Protein AF-A0AA41K769-F1 (afdb_monomer)

Radius of gyration: 15.39 Å; Cα contacts (8 Å, |Δi|>4): 143; chains: 1; bounding box: 33×40×39 Å

Structure (mmCIF, N/CA/C/O backbone):
data_AF-A0AA41K769-F1
#
_entry.id   AF-A0AA41K769-F1
#
loop_
_atom_site.group_PDB
_atom_site.id
_atom_site.type_symbol
_atom_site.label_atom_id
_atom_site.label_alt_id
_atom_site.label_comp_id
_atom_site.label_asym_id
_atom_site.label_entity_id
_atom_site.label_seq_id
_atom_site.pdbx_PDB_ins_code
_atom_site.Cartn_x
_atom_site.Cartn_y
_atom_site.Cartn_z
_atom_site.occupancy
_atom_site.B_iso_or_equiv
_atom_site.auth_seq_id
_atom_site.auth_comp_id
_atom_site.auth_asym_id
_atom_site.auth_atom_id
_atom_site.pdbx_PDB_model_num
ATOM 1 N N . MET A 1 1 ? 1.991 -9.700 -10.687 1.00 86.44 1 MET A N 1
ATOM 2 C CA . MET A 1 1 ? 1.272 -10.516 -9.679 1.00 86.44 1 MET A CA 1
ATOM 3 C C . MET A 1 1 ? 1.079 -9.692 -8.416 1.00 86.44 1 MET A C 1
ATOM 5 O O . MET A 1 1 ? 2.025 -9.025 -8.031 1.00 86.44 1 MET A O 1
ATOM 9 N N . ARG A 1 2 ? -0.090 -9.763 -7.768 1.00 91.88 2 ARG A N 1
ATOM 10 C CA . ARG A 1 2 ? -0.377 -9.068 -6.502 1.00 91.88 2 ARG A CA 1
ATOM 11 C C . ARG A 1 2 ? -0.388 -10.033 -5.320 1.00 91.88 2 ARG A C 1
ATOM 13 O O . ARG A 1 2 ? -0.937 -11.124 -5.452 1.00 91.88 2 ARG A O 1
ATOM 20 N N . VAL A 1 3 ? 0.149 -9.616 -4.175 1.00 93.12 3 VAL A N 1
ATOM 21 C CA . VAL A 1 3 ? 0.100 -10.377 -2.914 1.00 93.12 3 VAL A CA 1
ATOM 22 C C . VAL A 1 3 ? -0.373 -9.522 -1.741 1.00 93.12 3 VAL A C 1
ATOM 24 O O . VAL A 1 3 ? -0.089 -8.326 -1.680 1.00 93.12 3 VAL A O 1
ATOM 27 N N . GLU A 1 4 ? -1.071 -10.153 -0.795 1.00 96.06 4 GLU A N 1
ATOM 28 C CA . GLU A 1 4 ? -1.330 -9.607 0.543 1.00 96.06 4 GLU A CA 1
ATOM 29 C C . GLU A 1 4 ? -0.051 -9.720 1.377 1.00 96.06 4 GLU A C 1
ATOM 31 O O . GLU A 1 4 ? 0.255 -10.775 1.928 1.00 96.06 4 GLU A O 1
ATOM 36 N N . ALA A 1 5 ? 0.736 -8.648 1.424 1.00 96.50 5 ALA A N 1
ATOM 37 C CA . ALA A 1 5 ? 2.092 -8.704 1.954 1.00 96.50 5 ALA A CA 1
ATOM 38 C C . ALA A 1 5 ? 2.159 -8.526 3.473 1.00 96.50 5 ALA A C 1
ATOM 40 O O . ALA A 1 5 ? 2.969 -9.168 4.139 1.00 96.50 5 ALA A O 1
ATOM 41 N N . LEU A 1 6 ? 1.319 -7.648 4.023 1.00 97.81 6 LEU A N 1
ATOM 42 C CA . LEU A 1 6 ? 1.300 -7.346 5.451 1.00 97.81 6 LEU A CA 1
ATOM 43 C C . LEU A 1 6 ? -0.129 -7.114 5.930 1.00 97.81 6 LEU A C 1
ATOM 45 O O . LEU A 1 6 ? -0.884 -6.371 5.303 1.00 97.81 6 LEU A O 1
ATOM 49 N N . LYS A 1 7 ? -0.478 -7.713 7.072 1.00 97.50 7 LYS A N 1
ATOM 50 C CA . LYS A 1 7 ? -1.759 -7.515 7.753 1.00 97.50 7 LYS A CA 1
ATOM 51 C C . LYS A 1 7 ? -1.531 -7.256 9.233 1.00 97.50 7 LYS A C 1
ATOM 53 O O . LYS A 1 7 ? -0.897 -8.064 9.907 1.00 97.50 7 LYS A O 1
ATOM 58 N N . TYR A 1 8 ? -2.056 -6.147 9.743 1.00 97.12 8 TYR A N 1
ATOM 59 C CA . TYR A 1 8 ? -1.872 -5.760 11.140 1.00 97.12 8 TYR A CA 1
ATOM 60 C C . TYR A 1 8 ? -3.009 -4.870 11.650 1.00 97.12 8 TYR A C 1
ATOM 62 O O . TYR A 1 8 ? -3.830 -4.365 10.882 1.00 97.12 8 TYR A O 1
ATOM 70 N N . ARG A 1 9 ? -3.052 -4.692 12.973 1.00 95.62 9 ARG A N 1
ATOM 71 C CA . ARG A 1 9 ? -3.910 -3.717 13.648 1.00 95.62 9 ARG A CA 1
ATOM 72 C C . ARG A 1 9 ? -3.111 -2.443 13.891 1.00 95.62 9 ARG A C 1
ATOM 74 O O . ARG A 1 9 ? -2.069 -2.518 14.536 1.00 95.62 9 ARG A O 1
ATOM 81 N N . SER A 1 10 ? -3.579 -1.299 13.400 1.00 94.50 10 SER A N 1
ATOM 82 C CA . SER A 1 10 ? -2.962 -0.010 13.723 1.00 94.50 10 SER A CA 1
ATOM 83 C C . SER A 1 10 ? -3.304 0.443 15.142 1.00 94.50 10 SER A C 1
ATOM 85 O O . SER A 1 10 ? -4.289 -0.004 15.733 1.00 94.50 10 SER A O 1
ATOM 87 N N . GLU A 1 11 ? -2.535 1.399 15.658 1.00 91.75 11 GLU A N 1
ATOM 88 C CA . GLU A 1 11 ? -2.792 2.058 16.949 1.00 91.75 11 GLU A CA 1
ATOM 89 C C . GLU A 1 11 ? -4.169 2.744 16.999 1.00 91.75 11 GLU A C 1
ATOM 91 O O . GLU A 1 11 ? -4.786 2.863 18.053 1.00 91.75 11 GLU A O 1
ATOM 96 N N . GLN A 1 12 ? -4.704 3.121 15.837 1.00 90.69 12 GLN A N 1
ATOM 97 C CA . GLN A 1 12 ? -6.032 3.722 15.673 1.00 90.69 12 GLN A CA 1
ATOM 98 C C . GLN A 1 12 ? -7.151 2.668 15.554 1.00 90.69 12 GLN A C 1
ATOM 100 O O . GLN A 1 12 ? -8.270 2.980 15.146 1.00 90.69 12 GLN A O 1
ATOM 105 N N . ASN A 1 13 ? -6.867 1.405 15.891 1.00 92.88 13 ASN A N 1
ATOM 106 C CA . ASN A 1 13 ? -7.782 0.264 15.807 1.00 92.88 13 ASN A CA 1
ATOM 107 C C . ASN A 1 13 ? -8.294 -0.060 14.391 1.00 92.88 13 ASN A C 1
ATOM 109 O O . ASN A 1 13 ? -9.336 -0.710 14.228 1.00 92.88 13 ASN A O 1
ATOM 113 N N . LEU A 1 14 ? -7.542 0.322 13.355 1.00 95.62 14 LEU A N 1
ATOM 114 C CA . LEU A 1 14 ? -7.833 -0.074 11.980 1.00 95.62 14 LEU A CA 1
ATOM 115 C C . LEU A 1 14 ? -7.181 -1.420 11.672 1.00 95.62 14 LEU A C 1
ATOM 117 O O . LEU A 1 14 ? -5.994 -1.623 11.912 1.00 95.62 14 LEU A O 1
ATOM 121 N N . ASP A 1 15 ? -7.962 -2.345 11.132 1.00 96.62 15 ASP A N 1
ATOM 122 C CA . ASP A 1 15 ? -7.420 -3.485 10.396 1.00 96.62 15 ASP A CA 1
ATOM 123 C C . ASP A 1 15 ? -6.821 -2.966 9.100 1.00 96.62 15 ASP A C 1
ATOM 125 O O . ASP A 1 15 ? -7.566 -2.399 8.304 1.00 96.62 15 ASP A O 1
ATOM 129 N N . ILE A 1 16 ? -5.533 -3.194 8.868 1.00 97.94 16 ILE A N 1
ATOM 130 C CA . ILE A 1 16 ? -4.825 -2.762 7.661 1.00 97.94 16 ILE A CA 1
ATOM 131 C C . ILE A 1 16 ? -4.315 -3.988 6.910 1.00 97.94 16 ILE A C 1
ATOM 133 O O . ILE A 1 16 ? -3.794 -4.925 7.520 1.00 97.94 16 ILE A O 1
ATOM 137 N N . ILE A 1 17 ? -4.465 -3.969 5.586 1.00 98.12 17 ILE A N 1
ATOM 138 C CA . ILE A 1 17 ? -3.843 -4.906 4.649 1.00 98.12 17 ILE A CA 1
ATOM 139 C C . ILE A 1 17 ? -3.079 -4.082 3.614 1.00 98.12 17 ILE A C 1
ATOM 141 O O . ILE A 1 17 ? -3.662 -3.219 2.959 1.00 98.12 17 ILE A O 1
ATOM 145 N N . ILE A 1 18 ? -1.786 -4.355 3.456 1.00 98.44 18 ILE A N 1
ATOM 146 C CA . ILE A 1 18 ? -0.949 -3.742 2.423 1.00 98.44 18 ILE A CA 1
ATOM 147 C C . ILE A 1 18 ? -0.738 -4.762 1.308 1.00 98.44 18 ILE A C 1
ATOM 149 O O . ILE A 1 18 ? -0.217 -5.857 1.541 1.00 98.44 18 ILE A O 1
ATOM 153 N N . PHE A 1 19 ? -1.132 -4.386 0.095 1.00 97.81 19 PHE A N 1
ATOM 154 C CA . PHE A 1 19 ? -0.935 -5.182 -1.106 1.00 97.81 19 PHE A CA 1
ATOM 155 C C . PHE A 1 19 ? 0.321 -4.728 -1.838 1.00 97.81 19 PHE A C 1
ATOM 157 O O . PHE A 1 19 ? 0.572 -3.531 -1.981 1.00 97.81 19 PHE A O 1
ATOM 164 N N . VAL A 1 20 ? 1.085 -5.687 -2.349 1.00 96.19 20 VAL A N 1
ATOM 165 C CA . VAL A 1 20 ? 2.307 -5.427 -3.114 1.00 96.19 20 VAL A CA 1
ATOM 166 C C . VAL A 1 20 ? 2.208 -6.111 -4.469 1.00 96.19 20 VAL A C 1
ATOM 168 O O . VAL A 1 20 ? 1.824 -7.279 -4.558 1.00 96.19 20 VAL A O 1
ATOM 171 N N . ASP A 1 21 ? 2.572 -5.380 -5.517 1.00 92.69 21 ASP A N 1
ATOM 172 C CA . ASP A 1 21 ? 2.683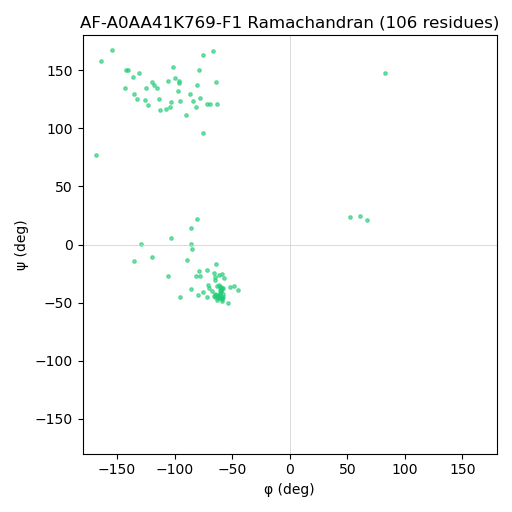 -5.896 -6.873 1.00 92.69 21 ASP A CA 1
ATOM 173 C C . ASP A 1 21 ? 4.135 -6.266 -7.176 1.00 92.69 21 ASP A C 1
ATOM 175 O O . ASP A 1 21 ? 5.061 -5.485 -6.952 1.00 92.69 21 ASP A O 1
ATOM 179 N N . PHE A 1 22 ? 4.306 -7.460 -7.731 1.00 88.00 22 PHE A N 1
ATOM 180 C CA . PHE A 1 22 ? 5.530 -7.966 -8.327 1.00 88.00 22 PHE A CA 1
ATOM 181 C C . PHE A 1 22 ? 5.379 -7.999 -9.850 1.00 88.00 22 PHE A C 1
ATOM 183 O O . PHE A 1 22 ? 4.535 -8.735 -10.375 1.00 88.00 22 PHE A O 1
ATOM 190 N N . ASN A 1 23 ? 6.193 -7.217 -10.557 1.00 82.50 23 ASN A N 1
ATOM 191 C CA . ASN A 1 23 ? 6.190 -7.124 -12.016 1.00 82.50 23 ASN A CA 1
ATOM 192 C C . ASN A 1 23 ? 7.555 -7.531 -12.585 1.00 82.50 23 ASN A C 1
ATOM 194 O O . ASN A 1 23 ? 8.593 -7.163 -12.033 1.00 82.50 23 ASN A O 1
ATOM 198 N N . VAL A 1 24 ? 7.540 -8.262 -13.702 1.00 73.50 24 VAL A N 1
ATOM 199 C CA . VAL A 1 24 ? 8.731 -8.591 -14.498 1.00 73.50 24 VAL A CA 1
ATOM 200 C C . VAL A 1 24 ? 8.609 -7.866 -15.826 1.00 73.50 24 VAL A C 1
ATOM 202 O O . VAL A 1 24 ? 7.676 -8.122 -16.584 1.00 73.50 24 VAL A O 1
ATOM 205 N N . MET A 1 25 ? 9.527 -6.940 -16.085 1.00 67.88 25 MET A N 1
ATOM 206 C CA . MET A 1 25 ? 9.567 -6.204 -17.346 1.00 67.88 25 MET A CA 1
ATOM 207 C C . MET A 1 25 ? 10.311 -7.042 -18.391 1.00 67.88 25 MET A C 1
ATOM 209 O O . MET A 1 25 ? 11.447 -7.459 -18.165 1.00 67.88 25 MET A O 1
ATOM 213 N N . SER A 1 26 ? 9.655 -7.313 -19.522 1.00 60.44 26 SER A N 1
ATOM 214 C CA . SER A 1 26 ? 10.105 -8.268 -20.547 1.00 60.44 26 SER A CA 1
ATOM 215 C C . SER A 1 26 ? 11.388 -7.870 -21.275 1.00 60.44 26 SER A C 1
ATOM 217 O O . SER A 1 26 ? 12.081 -8.739 -21.790 1.00 60.44 26 SER A O 1
ATOM 219 N N . GLU A 1 27 ? 11.712 -6.579 -21.326 1.00 60.88 27 GLU A N 1
ATOM 220 C CA . GLU A 1 27 ? 12.864 -6.084 -22.091 1.00 60.88 27 GLU A CA 1
ATOM 221 C C . GLU A 1 27 ? 14.193 -6.251 -21.338 1.00 60.88 27 GLU A C 1
ATOM 223 O O . GLU A 1 27 ? 15.232 -6.456 -21.958 1.00 60.88 27 GLU A O 1
ATOM 228 N N . GLU A 1 28 ? 14.164 -6.257 -20.003 1.00 57.94 28 GLU A N 1
ATOM 229 C CA . GLU A 1 28 ? 15.375 -6.253 -19.166 1.00 57.94 28 GLU A CA 1
ATOM 230 C C . GLU A 1 28 ? 15.384 -7.341 -18.079 1.00 57.94 28 GLU A C 1
ATOM 232 O O . GLU A 1 28 ? 16.325 -7.423 -17.292 1.00 57.94 28 GLU A O 1
ATOM 237 N N . HIS A 1 29 ? 14.335 -8.169 -17.987 1.00 61.88 29 HIS A N 1
ATOM 238 C CA . HIS A 1 29 ? 14.114 -9.085 -16.856 1.00 61.88 29 HIS A CA 1
ATOM 239 C C . HIS A 1 29 ? 14.178 -8.376 -15.486 1.00 61.88 29 HIS A C 1
ATOM 241 O O . HIS A 1 29 ? 14.438 -9.000 -14.451 1.00 61.88 29 HIS A O 1
ATOM 247 N N . THR A 1 30 ? 13.925 -7.064 -15.448 1.00 66.81 30 THR A N 1
ATOM 248 C CA . THR A 1 30 ? 13.922 -6.285 -14.213 1.00 66.81 30 THR A CA 1
ATOM 249 C C . THR A 1 30 ? 12.694 -6.649 -13.385 1.00 66.81 30 THR A C 1
ATOM 251 O O . THR A 1 30 ? 11.543 -6.538 -13.816 1.00 66.81 30 THR A O 1
ATOM 254 N N . LYS A 1 31 ? 12.969 -7.120 -12.168 1.00 73.12 31 LYS A N 1
ATOM 255 C CA . LYS A 1 31 ? 11.997 -7.516 -11.147 1.00 73.12 31 LYS A CA 1
ATOM 256 C C . LYS A 1 31 ? 11.679 -6.303 -10.278 1.00 73.12 31 LYS A C 1
ATOM 258 O O . LYS A 1 31 ? 12.542 -5.855 -9.526 1.00 73.12 31 LYS A O 1
ATOM 263 N N . ARG A 1 32 ? 10.458 -5.772 -10.366 1.00 81.75 32 ARG A N 1
ATOM 264 C CA . ARG A 1 32 ? 10.036 -4.586 -9.608 1.00 81.75 32 ARG A CA 1
ATOM 265 C C . ARG A 1 32 ? 8.938 -4.920 -8.609 1.00 81.75 32 ARG A C 1
ATOM 267 O O . ARG A 1 32 ? 7.959 -5.583 -8.944 1.00 81.75 32 ARG A O 1
ATOM 274 N N . TRP A 1 33 ? 9.116 -4.401 -7.401 1.00 88.50 33 TRP A N 1
ATOM 275 C CA . TRP A 1 33 ? 8.191 -4.511 -6.283 1.00 88.50 33 TRP A CA 1
ATOM 276 C C . TRP A 1 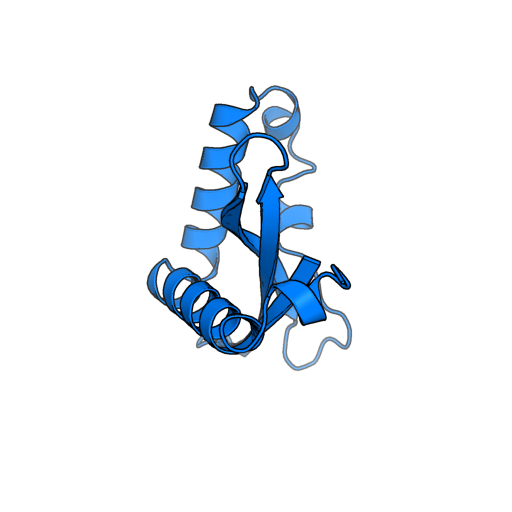33 ? 7.641 -3.135 -5.963 1.00 88.50 33 TRP A C 1
ATOM 278 O O . TRP A 1 33 ? 8.422 -2.213 -5.744 1.00 88.50 33 TRP A O 1
ATOM 288 N N . ASN A 1 34 ? 6.321 -2.983 -5.947 1.00 91.50 34 ASN A N 1
ATOM 289 C CA . ASN A 1 34 ? 5.687 -1.703 -5.647 1.00 91.50 34 ASN A CA 1
ATOM 290 C C . ASN A 1 34 ? 4.504 -1.904 -4.701 1.00 91.50 34 ASN A C 1
ATOM 292 O O . ASN A 1 34 ? 3.767 -2.882 -4.832 1.00 91.50 34 ASN A O 1
ATOM 296 N N . ILE A 1 35 ? 4.294 -0.957 -3.785 1.00 95.69 35 ILE A N 1
ATOM 297 C CA . ILE A 1 35 ? 3.055 -0.898 -3.006 1.00 95.69 35 ILE A CA 1
ATOM 298 C C . ILE A 1 35 ? 1.905 -0.651 -3.977 1.00 95.69 35 ILE A C 1
ATOM 300 O O . ILE A 1 35 ? 1.892 0.329 -4.719 1.00 95.69 35 ILE A O 1
ATOM 304 N N . ALA A 1 36 ? 0.960 -1.576 -3.986 1.00 95.25 36 ALA A N 1
ATOM 305 C CA . ALA A 1 36 ? -0.092 -1.627 -4.979 1.00 95.25 36 ALA A CA 1
ATOM 306 C C . ALA A 1 36 ? -1.367 -0.942 -4.490 1.00 95.25 36 ALA A C 1
ATOM 308 O O . ALA A 1 36 ? -2.004 -0.195 -5.227 1.00 95.25 36 ALA A O 1
ATOM 309 N N . GLU A 1 37 ? -1.746 -1.227 -3.246 1.00 96.50 37 GLU A N 1
ATOM 310 C CA . GLU A 1 37 ? -2.939 -0.691 -2.602 1.00 96.50 37 GLU A CA 1
ATOM 311 C C . GLU A 1 37 ? -2.848 -0.894 -1.086 1.00 96.50 37 GLU A C 1
ATOM 313 O O . GLU A 1 37 ? -2.146 -1.792 -0.611 1.00 96.50 37 GLU A O 1
ATOM 318 N N . ILE A 1 38 ? -3.594 -0.097 -0.324 1.00 98.19 38 ILE A N 1
ATOM 319 C CA . ILE A 1 38 ? -3.788 -0.303 1.111 1.00 98.19 38 ILE A CA 1
ATOM 320 C C . ILE A 1 38 ? -5.285 -0.412 1.374 1.00 98.19 38 ILE A C 1
ATOM 322 O O . ILE A 1 38 ? -6.037 0.522 1.106 1.00 98.19 38 ILE A O 1
ATOM 326 N N . ALA A 1 39 ? -5.726 -1.545 1.914 1.00 98.00 39 ALA A N 1
ATOM 327 C CA . AL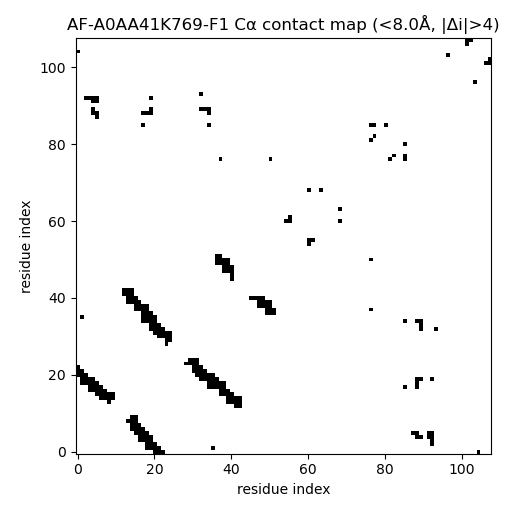A A 1 39 ? -7.093 -1.698 2.390 1.00 98.00 39 ALA A CA 1
ATOM 328 C C . ALA A 1 39 ? -7.154 -1.519 3.902 1.00 98.00 39 ALA A C 1
ATOM 330 O O . ALA A 1 39 ? -6.280 -1.988 4.634 1.00 98.00 39 ALA A O 1
ATOM 331 N N . TYR A 1 40 ? -8.225 -0.895 4.381 1.00 97.06 40 TYR A N 1
ATOM 332 C CA . TYR A 1 40 ? -8.448 -0.705 5.806 1.00 97.06 40 TYR A CA 1
ATOM 333 C C . TYR A 1 40 ? -9.913 -0.895 6.205 1.00 97.06 40 TYR A C 1
ATOM 335 O O . TYR A 1 40 ? -10.833 -0.625 5.432 1.00 97.06 40 TYR A O 1
ATOM 343 N N . LYS A 1 41 ? -10.148 -1.352 7.438 1.00 95.88 41 LYS A N 1
ATOM 344 C CA . LYS A 1 41 ? -11.486 -1.375 8.048 1.00 95.88 41 LYS A CA 1
ATOM 345 C C . LYS A 1 41 ? -11.438 -1.041 9.533 1.00 95.88 41 LYS A C 1
ATOM 347 O O . LYS A 1 41 ? -10.475 -1.348 10.233 1.00 95.88 41 LYS A O 1
ATOM 352 N N . LYS A 1 42 ? -12.519 -0.447 10.036 1.00 92.50 42 LYS A N 1
ATOM 353 C CA . LYS A 1 42 ? -12.744 -0.287 11.480 1.00 92.50 42 LYS A CA 1
ATOM 354 C C . LYS A 1 42 ? -13.241 -1.611 12.067 1.00 92.50 42 LYS A C 1
ATOM 356 O O . LYS A 1 42 ? -13.935 -2.356 11.383 1.00 92.50 42 LYS A O 1
ATOM 361 N N . LEU A 1 43 ? -12.930 -1.876 13.338 1.00 81.06 43 LEU A N 1
ATOM 362 C CA . LEU A 1 43 ? -13.200 -3.150 14.032 1.00 81.06 43 LEU A CA 1
ATOM 363 C C . LEU A 1 43 ? -14.640 -3.682 13.872 1.00 81.06 43 LEU A C 1
ATOM 365 O O . LEU A 1 43 ? -14.838 -4.887 13.768 1.00 81.06 43 LEU A O 1
ATOM 369 N N . LEU A 1 44 ? -15.631 -2.789 13.824 1.00 82.38 44 LEU A N 1
ATOM 370 C CA . LEU A 1 44 ? -17.058 -3.134 13.756 1.00 82.38 44 LEU A CA 1
ATOM 371 C C . LEU A 1 44 ? -17.669 -2.979 12.355 1.00 82.38 44 LEU A C 1
ATOM 373 O O . LEU A 1 44 ? -18.876 -3.122 12.182 1.00 82.38 44 LEU A O 1
ATOM 377 N N . VAL A 1 45 ? -16.852 -2.668 11.349 1.00 87.62 45 VAL A N 1
ATOM 378 C CA . VAL A 1 45 ? -17.302 -2.499 9.967 1.00 87.62 45 VAL A CA 1
ATOM 379 C C . VAL A 1 45 ? -16.901 -3.739 9.183 1.00 87.62 45 VAL A C 1
ATOM 381 O O . VAL A 1 45 ? -15.718 -4.033 9.026 1.00 87.62 45 VAL A O 1
ATOM 384 N N . ASN A 1 46 ? -17.882 -4.466 8.647 1.00 85.75 46 ASN A N 1
ATOM 385 C CA . ASN A 1 46 ? -17.632 -5.705 7.901 1.00 85.75 46 ASN A CA 1
ATOM 386 C C . ASN A 1 46 ? -17.204 -5.471 6.437 1.00 85.75 46 ASN A C 1
ATOM 388 O O . ASN A 1 46 ? -17.384 -6.329 5.578 1.00 85.75 46 ASN A O 1
ATOM 392 N N . LYS A 1 47 ? -16.672 -4.286 6.134 1.00 93.12 47 LYS A N 1
ATOM 393 C CA . LYS A 1 47 ? -16.275 -3.868 4.791 1.00 93.12 47 LYS A CA 1
ATOM 394 C C . LYS A 1 47 ? -14.905 -3.200 4.854 1.00 93.12 47 LYS A C 1
ATOM 396 O O . LYS A 1 47 ? -14.698 -2.300 5.665 1.00 93.12 47 LYS A O 1
ATOM 401 N N . TYR A 1 48 ? -13.998 -3.651 3.993 1.00 93.81 48 TYR A N 1
ATOM 402 C CA . TYR A 1 48 ? -12.744 -2.956 3.721 1.00 93.81 48 TYR A CA 1
ATOM 403 C C . TYR A 1 48 ? -12.983 -1.819 2.728 1.00 93.81 48 TYR A C 1
ATOM 405 O O . TYR A 1 48 ? -13.706 -1.995 1.747 1.00 93.81 48 TYR A O 1
ATOM 413 N N . ASN A 1 49 ? -12.371 -0.672 3.000 1.00 95.38 49 ASN A N 1
ATOM 414 C CA . ASN A 1 49 ? -12.228 0.428 2.051 1.00 95.38 49 ASN A CA 1
ATOM 415 C C . ASN A 1 49 ? -10.814 0.394 1.476 1.00 95.38 49 ASN A C 1
ATOM 417 O O . ASN A 1 49 ? -9.892 -0.062 2.162 1.00 95.38 49 ASN A O 1
ATOM 421 N N . PHE A 1 50 ? -10.637 0.896 0.259 1.00 96.44 50 PHE A N 1
ATOM 422 C CA . PHE A 1 50 ? -9.315 1.089 -0.322 1.00 96.44 50 PHE A CA 1
ATOM 423 C C . PHE A 1 50 ? -8.865 2.528 -0.098 1.00 96.44 50 PHE A C 1
ATOM 425 O O . PHE A 1 50 ? -9.665 3.458 -0.166 1.00 96.44 50 PHE A O 1
ATOM 432 N N . LEU A 1 51 ? -7.583 2.720 0.208 1.00 95.88 51 LEU A N 1
ATOM 433 C CA . LEU A 1 51 ? -7.025 4.054 0.402 1.00 95.88 51 LEU A CA 1
ATOM 434 C C . LEU A 1 51 ? -7.145 4.878 -0.880 1.00 95.88 51 LEU A C 1
ATOM 436 O O . LEU A 1 51 ? -7.404 6.071 -0.811 1.00 95.88 51 LEU A O 1
ATOM 440 N N . SER A 1 52 ? -7.010 4.253 -2.048 1.00 94.44 52 SER A N 1
ATOM 441 C CA . SER A 1 52 ? -7.161 4.972 -3.310 1.00 94.44 52 SER A CA 1
ATOM 442 C C . SER A 1 52 ? -8.535 5.595 -3.542 1.00 94.44 52 SER A C 1
ATOM 444 O O . SER A 1 52 ? -8.604 6.641 -4.186 1.00 94.44 52 SER A O 1
ATOM 446 N N . ASP A 1 53 ? -9.596 5.053 -2.941 1.00 93.12 53 ASP A N 1
ATOM 447 C CA . ASP A 1 53 ? -10.939 5.642 -3.005 1.00 93.12 53 ASP A CA 1
ATOM 448 C C . ASP A 1 53 ? -11.001 7.026 -2.326 1.00 93.12 53 ASP A C 1
ATOM 450 O O . ASP A 1 53 ? -11.948 7.773 -2.540 1.00 93.12 53 ASP A O 1
ATOM 454 N N . THR A 1 54 ? -10.015 7.397 -1.497 1.00 90.44 54 THR A N 1
ATOM 455 C CA . THR A 1 54 ? -10.036 8.675 -0.766 1.00 90.44 54 THR A CA 1
ATOM 456 C C . THR A 1 54 ? -9.406 9.836 -1.522 1.00 90.44 54 THR A C 1
ATOM 458 O O . THR A 1 54 ? -9.532 10.963 -1.064 1.00 90.44 54 THR A O 1
ATOM 461 N N . TYR A 1 55 ? -8.666 9.573 -2.601 1.00 85.81 55 TYR A N 1
ATOM 462 C CA . TYR A 1 55 ? -7.935 10.611 -3.337 1.00 85.81 55 TYR A CA 1
ATOM 463 C C . TYR A 1 55 ? -8.083 10.510 -4.856 1.00 85.81 55 TYR A C 1
ATOM 465 O O . TYR A 1 55 ? -7.724 11.441 -5.567 1.00 85.81 55 TYR A O 1
ATOM 473 N N . ARG A 1 56 ? -8.583 9.387 -5.390 1.00 82.19 56 ARG A N 1
ATOM 474 C CA . ARG A 1 56 ? -8.789 9.239 -6.839 1.00 82.19 56 ARG A CA 1
ATOM 475 C C . ARG A 1 56 ? -9.951 10.061 -7.375 1.00 82.19 56 ARG A C 1
ATOM 477 O O . ARG A 1 56 ? -9.947 10.342 -8.563 1.00 82.19 56 ARG A O 1
ATOM 484 N N . ASP A 1 57 ? -10.897 10.436 -6.522 1.00 74.56 57 ASP A N 1
ATOM 485 C CA . ASP A 1 57 ? -12.043 11.267 -6.902 1.00 74.56 57 ASP A CA 1
ATOM 486 C C . ASP A 1 57 ? -11.724 12.775 -6.847 1.00 74.56 57 ASP A C 1
ATOM 488 O O . ASP A 1 57 ? -12.592 13.600 -7.120 1.00 74.56 57 ASP A O 1
ATOM 492 N N . GLU A 1 58 ? -10.492 13.157 -6.493 1.00 77.75 58 GLU A N 1
ATOM 493 C CA . GLU A 1 58 ? -10.051 14.552 -6.520 1.00 77.75 58 GLU A CA 1
ATOM 494 C C . GLU A 1 58 ? -9.742 14.968 -7.968 1.00 77.75 58 GLU A C 1
ATOM 496 O O . GLU A 1 58 ? -8.939 14.322 -8.642 1.00 77.75 58 GLU A O 1
ATOM 501 N N . ASP A 1 59 ? -10.344 16.063 -8.450 1.00 72.12 59 ASP A N 1
ATOM 502 C CA . ASP A 1 59 ? -10.121 16.582 -9.813 1.00 72.12 59 ASP A CA 1
ATOM 503 C C . ASP A 1 59 ? -8.623 16.761 -10.123 1.00 72.12 59 ASP A C 1
ATOM 505 O O . ASP A 1 59 ? -8.159 16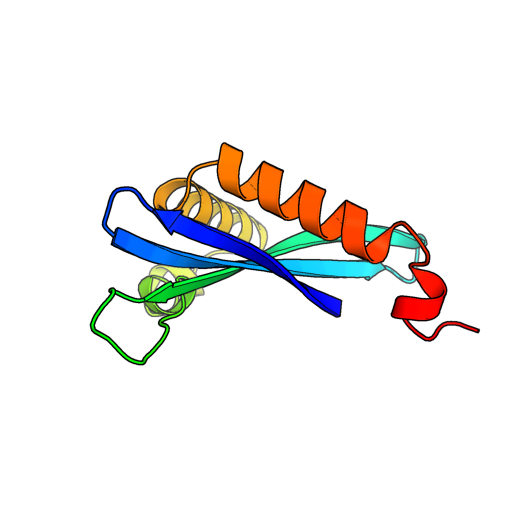.442 -11.223 1.00 72.12 59 ASP A O 1
ATOM 509 N N . ASP A 1 60 ? -7.853 17.182 -9.120 1.00 77.56 60 ASP A N 1
ATOM 510 C CA . ASP A 1 60 ? -6.407 17.376 -9.200 1.00 77.56 60 ASP A CA 1
ATOM 511 C C . ASP A 1 60 ? -5.666 16.079 -9.563 1.00 77.56 60 ASP A C 1
ATOM 513 O O . ASP A 1 60 ? -4.731 16.103 -10.365 1.00 77.56 60 ASP A O 1
ATOM 517 N N . TYR A 1 61 ? -6.116 14.920 -9.068 1.00 82.25 61 TYR A N 1
ATOM 518 C CA . TYR A 1 61 ? 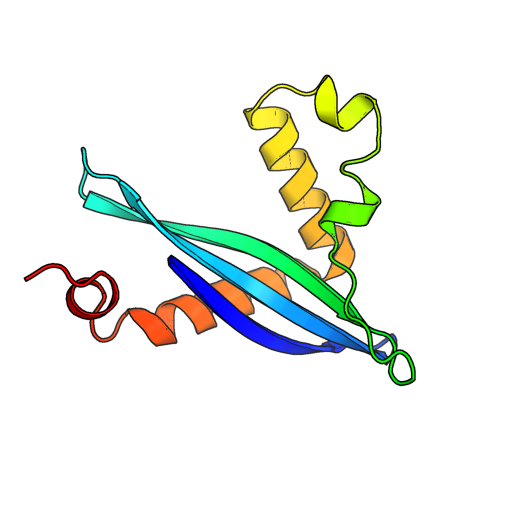-5.490 13.622 -9.343 1.00 82.25 61 TY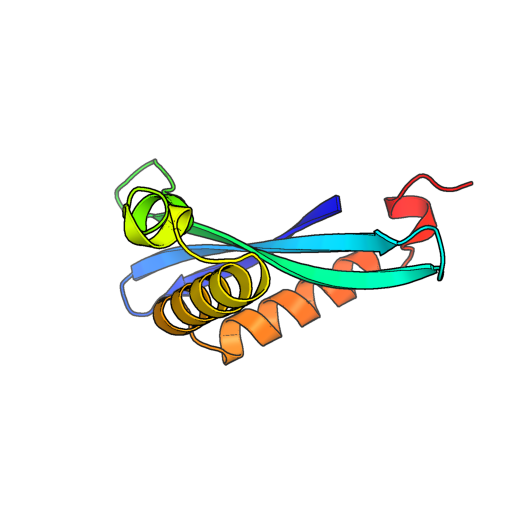R A CA 1
ATOM 519 C C . TYR A 1 61 ? -5.480 13.281 -10.841 1.00 82.25 61 TYR A C 1
ATOM 521 O O . TYR A 1 61 ? -4.519 12.693 -11.361 1.00 82.25 61 TYR A O 1
ATOM 529 N N . PHE A 1 62 ? -6.543 13.660 -11.556 1.00 80.62 62 PHE A N 1
ATOM 530 C CA . PHE A 1 62 ? -6.674 13.409 -12.989 1.00 80.62 62 PHE A CA 1
ATOM 531 C C . PHE A 1 62 ? -5.865 14.385 -13.843 1.00 80.62 62 PHE A C 1
ATOM 533 O O . PHE A 1 62 ? -5.443 14.001 -14.936 1.00 80.62 62 PHE A O 1
ATOM 540 N N . GLN A 1 63 ? -5.611 15.598 -13.346 1.00 86.25 63 GLN A N 1
ATOM 541 C CA . GLN A 1 63 ? -4.791 16.602 -14.031 1.00 86.25 63 GLN A CA 1
ATOM 542 C C . GLN A 1 63 ? -3.284 16.336 -13.890 1.00 86.25 63 GLN A C 1
ATOM 544 O O . GLN A 1 63 ? -2.508 16.768 -14.742 1.00 86.25 63 GLN A O 1
ATOM 549 N N . MET A 1 64 ? -2.863 15.595 -12.858 1.00 89.56 64 MET A N 1
ATOM 550 C CA . MET A 1 64 ? -1.454 15.251 -12.636 1.00 89.56 64 MET A CA 1
ATOM 551 C C . MET A 1 64 ? -0.879 14.375 -13.752 1.00 89.56 64 MET A C 1
ATOM 553 O O . MET A 1 64 ? -1.499 13.398 -14.199 1.00 89.56 64 MET A O 1
ATOM 557 N N . GLY A 1 65 ? 0.367 14.674 -14.126 1.00 91.19 65 GLY A N 1
ATOM 558 C CA . GLY A 1 65 ? 1.162 13.831 -15.016 1.00 91.19 65 GLY A CA 1
ATOM 559 C C . GLY A 1 65 ? 1.527 12.477 -14.378 1.00 91.19 65 GLY A C 1
ATOM 560 O O . GLY A 1 65 ? 1.405 12.305 -13.165 1.00 91.19 65 GLY A O 1
ATOM 561 N N . PRO A 1 66 ? 2.010 11.488 -15.156 1.00 88.25 66 PRO A N 1
ATOM 562 C CA . PRO A 1 66 ? 2.275 10.136 -14.647 1.00 88.25 66 PRO A CA 1
ATOM 563 C C . PRO A 1 66 ? 3.267 10.062 -13.470 1.00 88.25 66 PRO A C 1
ATOM 565 O O . PRO A 1 66 ? 3.042 9.318 -12.512 1.00 88.25 66 PRO A O 1
ATOM 568 N N . GLU A 1 67 ? 4.360 10.827 -13.524 1.00 88.94 67 GLU A N 1
ATOM 569 C CA . GLU A 1 67 ? 5.387 10.843 -12.471 1.00 88.94 67 GLU A CA 1
ATOM 570 C C . GLU A 1 67 ? 4.891 11.544 -11.205 1.00 88.94 67 GLU A C 1
ATOM 572 O O . GLU A 1 67 ? 5.019 11.009 -10.104 1.00 88.94 67 GLU A O 1
ATOM 577 N N . GLU A 1 68 ? 4.248 12.699 -11.375 1.00 91.56 68 GLU A N 1
ATOM 578 C CA . GLU A 1 68 ? 3.632 13.466 -10.293 1.00 91.56 68 GLU A CA 1
ATOM 579 C C . GLU A 1 68 ? 2.572 12.639 -9.564 1.00 91.56 68 GLU A C 1
ATOM 581 O O . GLU A 1 68 ? 2.601 12.521 -8.341 1.00 91.56 68 GLU A O 1
ATOM 586 N N . ARG A 1 69 ? 1.704 11.957 -10.317 1.00 90.25 69 ARG A N 1
ATOM 587 C CA . ARG A 1 69 ? 0.700 11.047 -9.763 1.00 90.25 69 ARG A CA 1
ATOM 588 C C . ARG A 1 69 ? 1.340 9.901 -8.983 1.00 90.25 69 ARG A C 1
ATOM 590 O O . ARG A 1 69 ? 0.826 9.508 -7.939 1.00 90.25 69 ARG A O 1
ATOM 597 N N . THR A 1 70 ? 2.459 9.363 -9.466 1.00 89.12 70 THR A N 1
ATOM 598 C CA . THR A 1 70 ? 3.182 8.285 -8.774 1.00 89.12 70 THR A CA 1
ATOM 599 C C . THR A 1 70 ? 3.736 8.763 -7.432 1.00 89.12 70 THR A C 1
ATOM 601 O O . THR A 1 70 ? 3.564 8.080 -6.421 1.00 89.12 70 THR A O 1
ATOM 604 N N . ALA A 1 71 ?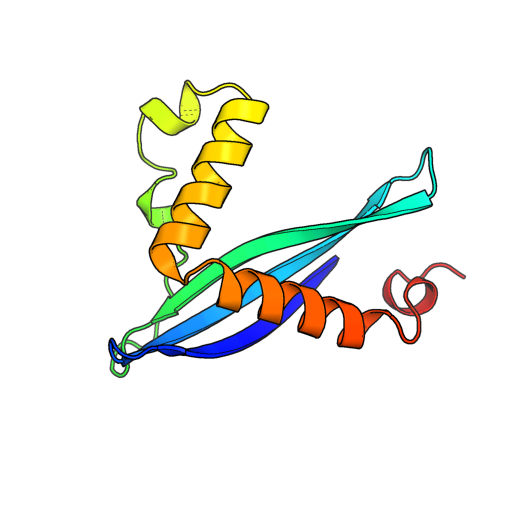 4.345 9.950 -7.401 1.00 91.81 71 ALA A N 1
ATOM 605 C CA . ALA A 1 71 ? 4.832 10.564 -6.169 1.00 91.81 71 ALA A CA 1
ATOM 606 C C . ALA A 1 71 ? 3.682 10.903 -5.205 1.00 91.81 71 ALA A C 1
ATOM 608 O O . ALA A 1 71 ? 3.769 10.605 -4.016 1.00 91.81 71 ALA A O 1
ATOM 609 N N . TYR A 1 72 ? 2.577 11.451 -5.719 1.00 92.75 72 TYR A N 1
ATOM 610 C CA . TYR A 1 72 ? 1.378 11.766 -4.941 1.00 92.75 72 TYR A CA 1
ATOM 611 C C . TYR A 1 72 ? 0.799 10.521 -4.255 1.00 92.75 72 TYR A C 1
ATOM 613 O O . TYR A 1 72 ? 0.573 10.527 -3.045 1.00 92.75 72 TYR A O 1
ATOM 621 N N . VAL A 1 73 ? 0.629 9.420 -4.997 1.00 93.19 73 VAL A N 1
ATOM 622 C CA . VAL A 1 73 ? 0.140 8.144 -4.445 1.00 93.19 73 VAL A CA 1
ATOM 623 C C . VAL A 1 73 ? 1.067 7.621 -3.350 1.00 93.19 73 VAL A C 1
ATOM 625 O O . VAL A 1 73 ? 0.587 7.220 -2.289 1.00 93.19 73 VAL A O 1
ATOM 628 N N . LEU A 1 74 ? 2.384 7.637 -3.582 1.00 93.69 74 LEU A N 1
ATOM 629 C CA . LEU A 1 74 ? 3.356 7.186 -2.587 1.00 93.69 74 LEU A CA 1
ATOM 630 C C . LEU A 1 74 ? 3.281 8.033 -1.311 1.00 93.69 74 LEU A C 1
ATOM 632 O O . LEU A 1 74 ? 3.263 7.477 -0.215 1.00 93.69 74 LEU A O 1
ATOM 636 N N . ASN A 1 75 ? 3.165 9.355 -1.442 1.00 94.94 75 ASN A N 1
ATOM 637 C CA . ASN A 1 75 ? 3.019 10.251 -0.297 1.00 94.94 75 ASN A CA 1
ATOM 638 C C . ASN A 1 75 ? 1.748 9.938 0.499 1.00 94.94 75 ASN A C 1
ATOM 640 O O . ASN A 1 75 ? 1.831 9.779 1.712 1.00 94.94 75 ASN A O 1
ATOM 644 N N . LYS A 1 76 ? 0.599 9.726 -0.160 1.00 95.56 76 LYS A N 1
ATOM 645 C CA . LYS A 1 76 ? -0.645 9.316 0.520 1.00 95.56 76 LYS A CA 1
ATOM 646 C C . LYS A 1 76 ? -0.506 7.989 1.260 1.00 95.56 76 LYS A C 1
ATOM 648 O O . LYS A 1 76 ? -1.022 7.834 2.364 1.00 95.56 76 LYS A O 1
ATOM 653 N N . GLN A 1 77 ? 0.202 7.025 0.677 1.00 96.50 77 GLN A N 1
ATOM 654 C CA . GLN A 1 77 ? 0.478 5.747 1.331 1.00 96.50 77 GLN A CA 1
ATOM 655 C C . GLN A 1 77 ? 1.379 5.928 2.563 1.00 96.50 77 GLN A C 1
ATOM 657 O O . GLN A 1 77 ? 1.078 5.369 3.617 1.00 96.50 77 GLN A O 1
ATOM 662 N N . ILE A 1 78 ? 2.445 6.731 2.458 1.00 97.06 78 ILE A N 1
ATOM 663 C CA . ILE A 1 78 ? 3.345 7.048 3.579 1.00 97.06 78 ILE A CA 1
ATOM 664 C C . ILE A 1 78 ? 2.588 7.782 4.688 1.00 97.06 78 ILE A C 1
ATOM 666 O O . ILE A 1 78 ? 2.710 7.400 5.848 1.00 97.06 78 ILE A O 1
ATOM 670 N N . GLU A 1 79 ? 1.777 8.784 4.350 1.00 96.25 79 GLU A N 1
ATOM 671 C CA . GLU A 1 79 ? 0.939 9.519 5.304 1.00 96.25 79 GLU A CA 1
ATOM 672 C C . GLU A 1 79 ? -0.020 8.588 6.059 1.00 96.25 79 GLU A C 1
ATOM 674 O O . GLU A 1 79 ? -0.249 8.772 7.253 1.00 96.25 79 GLU A O 1
ATOM 679 N N . PHE A 1 80 ? -0.569 7.574 5.382 1.00 96.81 80 PHE A N 1
ATOM 680 C CA . PHE A 1 80 ? -1.583 6.701 5.966 1.00 96.81 80 PHE A CA 1
ATOM 681 C C . PHE A 1 80 ? -1.014 5.609 6.885 1.00 96.81 80 PHE A C 1
ATOM 683 O O . PHE A 1 80 ? -1.582 5.356 7.948 1.00 96.81 80 PHE A O 1
ATOM 690 N N . VAL A 1 81 ? 0.079 4.937 6.496 1.00 96.94 81 VAL A N 1
ATOM 691 C CA . VAL A 1 81 ? 0.626 3.790 7.263 1.00 96.94 81 VAL A CA 1
ATOM 692 C C . VAL A 1 81 ? 2.050 3.968 7.775 1.00 96.94 81 VAL A C 1
ATOM 694 O O . VAL A 1 81 ? 2.500 3.158 8.586 1.00 96.94 81 VAL A O 1
ATOM 697 N N . GLY A 1 82 ? 2.754 5.006 7.331 1.00 97.50 82 GLY A N 1
ATOM 698 C CA . GLY A 1 82 ? 4.161 5.237 7.633 1.00 97.50 82 GLY A CA 1
ATOM 699 C C . GLY A 1 82 ? 5.113 4.456 6.726 1.00 97.50 82 GLY A C 1
ATOM 700 O O . GLY A 1 82 ? 4.851 3.326 6.308 1.00 97.50 82 GLY A O 1
ATOM 701 N N . GLU A 1 83 ? 6.273 5.054 6.452 1.00 97.56 83 GLU A N 1
ATOM 702 C CA . GLU A 1 83 ? 7.302 4.479 5.575 1.00 97.56 83 GLU A CA 1
ATOM 703 C C . GLU A 1 83 ? 7.807 3.112 6.069 1.00 97.56 83 GLU A C 1
ATOM 705 O O . GLU A 1 83 ? 8.018 2.195 5.272 1.00 97.56 83 GLU A O 1
ATOM 710 N N . GLU A 1 84 ? 7.954 2.935 7.386 1.00 97.62 84 GLU A N 1
ATOM 711 C CA . GLU A 1 84 ? 8.414 1.671 7.971 1.00 97.62 84 GLU A CA 1
ATOM 712 C C . GLU A 1 84 ? 7.491 0.500 7.627 1.00 97.62 84 GLU A C 1
ATOM 714 O O . GLU A 1 84 ? 7.972 -0.581 7.282 1.00 97.62 84 GLU A O 1
ATOM 719 N N . LYS A 1 85 ? 6.170 0.717 7.640 1.00 97.81 85 LYS A N 1
ATOM 720 C CA . LYS A 1 85 ? 5.189 -0.323 7.305 1.00 97.81 85 LYS A CA 1
ATOM 721 C C . LYS A 1 85 ? 5.190 -0.662 5.823 1.00 97.81 85 LYS A C 1
ATOM 723 O O . LYS A 1 85 ? 5.042 -1.832 5.472 1.00 97.81 85 LYS A O 1
ATOM 728 N N . LEU A 1 86 ? 5.424 0.322 4.956 1.00 97.75 86 LEU A N 1
ATOM 729 C CA . LEU A 1 86 ? 5.617 0.065 3.527 1.00 97.75 86 LEU A CA 1
ATOM 730 C C . LEU A 1 86 ? 6.876 -0.777 3.285 1.00 97.75 86 LEU A C 1
ATOM 732 O O . LEU A 1 86 ? 6.832 -1.751 2.532 1.00 97.75 86 LEU A O 1
ATOM 736 N N . ARG A 1 87 ? 7.984 -0.461 3.966 1.00 97.06 87 ARG A N 1
ATOM 737 C CA . ARG A 1 87 ? 9.228 -1.242 3.883 1.00 97.06 87 ARG A CA 1
ATOM 738 C C . ARG A 1 87 ? 9.036 -2.673 4.388 1.00 97.06 87 ARG A C 1
ATOM 740 O O . ARG A 1 87 ? 9.482 -3.610 3.729 1.00 97.06 87 ARG A O 1
ATOM 747 N N . GLU A 1 88 ? 8.358 -2.848 5.521 1.00 97.81 88 GLU A N 1
ATOM 748 C CA . GLU A 1 88 ? 8.020 -4.163 6.079 1.00 97.81 88 GLU A CA 1
ATOM 749 C C . GLU A 1 88 ? 7.191 -4.990 5.085 1.00 97.81 88 GLU A C 1
ATOM 751 O O . GLU A 1 88 ? 7.521 -6.146 4.822 1.00 97.81 88 GLU A O 1
ATOM 756 N N . ALA A 1 89 ? 6.180 -4.380 4.459 1.00 97.50 89 ALA A N 1
ATOM 757 C CA . ALA A 1 89 ? 5.363 -5.032 3.441 1.00 97.50 89 ALA A CA 1
ATOM 758 C C . ALA A 1 89 ? 6.184 -5.449 2.210 1.00 97.50 89 ALA A C 1
ATOM 760 O O . ALA A 1 89 ? 6.066 -6.585 1.757 1.00 97.50 89 ALA A O 1
ATOM 761 N N . LEU A 1 90 ? 7.061 -4.586 1.689 1.00 95.44 90 LEU A N 1
ATOM 762 C CA . LEU A 1 90 ? 7.935 -4.936 0.560 1.00 95.44 90 LEU A CA 1
ATOM 763 C C . LEU A 1 90 ? 8.859 -6.115 0.896 1.00 95.44 90 LEU A C 1
A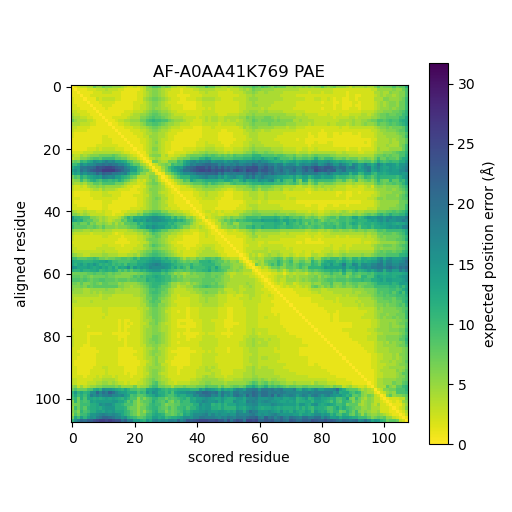TOM 765 O O . LEU A 1 90 ? 9.006 -7.030 0.087 1.00 95.44 90 LEU A O 1
ATOM 769 N N . MET A 1 91 ? 9.440 -6.129 2.097 1.00 94.31 91 MET A N 1
ATOM 770 C CA . MET A 1 91 ? 10.297 -7.226 2.558 1.00 94.31 91 MET A CA 1
ATOM 771 C C . MET A 1 91 ? 9.522 -8.531 2.762 1.00 94.31 91 MET A C 1
ATOM 773 O O . MET A 1 91 ? 10.012 -9.603 2.401 1.00 94.31 91 MET A O 1
ATOM 777 N N . ALA A 1 92 ? 8.309 -8.457 3.311 1.00 94.50 92 ALA A N 1
ATOM 778 C CA . ALA A 1 92 ? 7.435 -9.613 3.469 1.00 94.50 92 ALA A CA 1
ATOM 779 C C . ALA A 1 92 ? 7.051 -10.200 2.105 1.00 94.50 92 ALA A C 1
ATOM 781 O O . ALA A 1 92 ? 7.221 -11.400 1.883 1.00 94.50 92 ALA A O 1
ATOM 782 N N . ALA A 1 93 ? 6.638 -9.348 1.164 1.00 93.06 93 ALA A N 1
ATOM 783 C CA . ALA A 1 93 ? 6.313 -9.747 -0.200 1.00 93.06 93 ALA A CA 1
ATOM 784 C C . ALA A 1 93 ? 7.520 -10.412 -0.882 1.00 93.06 93 ALA A C 1
ATOM 786 O O . ALA A 1 93 ? 7.398 -11.513 -1.423 1.00 93.06 93 ALA A O 1
ATOM 787 N N . TRP A 1 94 ? 8.704 -9.796 -0.770 1.00 90.12 94 TRP A N 1
ATOM 788 C CA . TRP A 1 94 ? 9.962 -10.350 -1.265 1.00 90.12 94 TRP A CA 1
ATOM 789 C C . TRP A 1 94 ? 10.211 -11.757 -0.723 1.00 90.12 94 TRP A C 1
ATOM 791 O O . TRP A 1 94 ? 10.438 -12.676 -1.504 1.00 90.12 94 TRP A O 1
ATOM 801 N N . ASN A 1 95 ? 10.107 -11.966 0.590 1.00 90.00 95 ASN A N 1
ATOM 802 C CA . ASN A 1 95 ? 10.335 -13.276 1.202 1.00 90.00 95 ASN A CA 1
ATOM 803 C C . ASN A 1 95 ? 9.308 -14.339 0.779 1.00 90.00 95 ASN A C 1
ATOM 805 O O . ASN A 1 95 ? 9.657 -15.517 0.738 1.00 90.00 95 ASN A O 1
ATOM 809 N N . MET A 1 96 ? 8.078 -13.947 0.434 1.00 87.44 96 MET A N 1
ATOM 810 C CA . MET A 1 96 ? 7.055 -14.877 -0.058 1.00 87.44 96 MET A CA 1
ATOM 811 C C . MET A 1 96 ? 7.362 -15.407 -1.467 1.00 87.44 96 MET A C 1
ATOM 813 O O . MET A 1 96 ? 7.101 -16.576 -1.738 1.00 87.44 96 MET A O 1
ATOM 817 N N . ILE A 1 97 ? 7.909 -14.578 -2.366 1.00 81.00 97 ILE A N 1
ATOM 818 C CA . ILE A 1 97 ? 8.067 -14.929 -3.798 1.00 81.00 97 ILE A CA 1
ATOM 819 C C . ILE A 1 97 ? 9.517 -15.246 -4.170 1.00 81.00 97 ILE A C 1
ATOM 821 O O . ILE A 1 97 ? 9.744 -16.048 -5.074 1.00 81.00 97 ILE A O 1
ATOM 825 N N . LYS A 1 98 ? 10.507 -14.682 -3.459 1.00 72.69 98 LYS A N 1
ATOM 826 C CA . LYS A 1 98 ? 11.940 -14.984 -3.638 1.00 72.69 98 LYS A CA 1
ATOM 827 C C . LYS A 1 98 ? 12.238 -16.485 -3.766 1.00 72.69 98 LYS A C 1
ATOM 829 O O . LYS A 1 98 ? 13.116 -16.795 -4.569 1.00 72.69 98 LYS A O 1
ATOM 834 N N . PRO A 1 99 ? 11.584 -17.404 -3.024 1.00 67.69 99 PRO A N 1
ATOM 835 C CA . PRO A 1 99 ? 11.909 -18.820 -3.118 1.00 67.69 99 PRO A CA 1
ATOM 836 C C . PRO A 1 99 ? 11.785 -19.404 -4.532 1.00 67.69 99 PRO A C 1
ATOM 838 O O . PRO A 1 99 ? 12.526 -20.335 -4.824 1.00 67.69 99 PRO A O 1
ATOM 841 N N . ASP A 1 100 ? 10.903 -18.875 -5.396 1.00 71.69 100 ASP A N 1
ATOM 842 C CA . ASP A 1 100 ? 10.731 -19.356 -6.778 1.00 71.69 100 ASP A CA 1
ATOM 843 C C . ASP A 1 100 ? 9.862 -18.397 -7.638 1.00 71.69 100 ASP A C 1
ATOM 845 O O . ASP A 1 100 ? 8.670 -18.643 -7.852 1.00 71.69 100 ASP A O 1
ATOM 849 N N . PRO A 1 101 ? 10.408 -17.264 -8.118 1.00 71.12 101 PRO A N 1
ATOM 850 C CA . PRO A 1 101 ? 9.637 -16.285 -8.884 1.00 71.12 101 PRO A CA 1
ATOM 851 C C . PRO A 1 101 ? 9.140 -16.826 -10.231 1.00 71.12 101 PRO A C 1
ATOM 853 O O . PRO A 1 101 ? 8.073 -16.416 -10.679 1.00 71.12 101 PRO A O 1
ATOM 856 N N . ASP A 1 102 ? 9.867 -17.747 -10.864 1.00 73.19 102 ASP A N 1
ATOM 857 C CA . ASP A 1 102 ? 9.528 -18.253 -12.199 1.00 73.19 102 ASP A CA 1
ATOM 858 C C . ASP A 1 102 ? 8.349 -19.232 -12.119 1.00 73.19 102 ASP A C 1
ATOM 860 O O . ASP A 1 102 ? 7.381 -19.099 -12.872 1.00 73.19 102 ASP A O 1
ATOM 864 N N . ARG A 1 103 ? 8.320 -20.108 -11.102 1.00 72.25 103 ARG A N 1
ATOM 865 C CA . ARG A 1 103 ? 7.136 -20.924 -10.782 1.00 72.25 103 ARG A CA 1
ATOM 866 C C . ARG A 1 103 ? 5.928 -20.076 -10.425 1.00 72.25 103 ARG A C 1
ATOM 868 O O . ARG A 1 103 ? 4.816 -20.394 -10.839 1.00 72.25 103 ARG A O 1
ATOM 875 N N . VAL A 1 104 ? 6.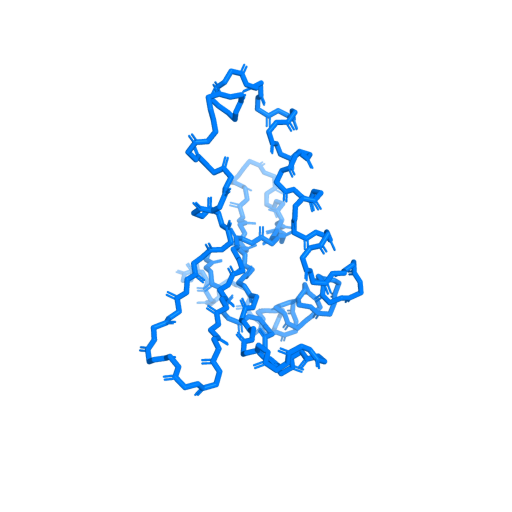132 -19.020 -9.642 1.00 70.81 104 VAL A N 1
ATOM 876 C CA . VAL A 1 104 ? 5.062 -18.104 -9.230 1.00 70.81 104 VAL A CA 1
ATOM 877 C C . VAL A 1 104 ? 4.457 -17.377 -10.436 1.00 70.81 104 VAL A C 1
ATOM 879 O O . VAL A 1 104 ? 3.249 -17.158 -10.483 1.00 70.81 104 VAL A O 1
ATOM 882 N N . LEU A 1 105 ? 5.275 -17.050 -11.435 1.00 69.12 105 LEU A N 1
ATOM 883 C CA . LEU A 1 105 ? 4.830 -16.448 -12.690 1.00 69.12 105 LEU A CA 1
ATOM 884 C C . LEU A 1 105 ? 4.357 -17.475 -13.731 1.00 69.12 105 LEU A C 1
ATOM 886 O O . LEU A 1 105 ? 3.880 -17.080 -14.792 1.00 69.12 105 LEU A O 1
ATOM 890 N N . GLY A 1 106 ? 4.467 -18.775 -13.441 1.00 66.44 106 GLY A N 1
ATOM 891 C CA . GLY A 1 106 ? 4.114 -19.849 -14.370 1.00 66.44 106 GLY A CA 1
ATOM 892 C C . GLY A 1 106 ? 5.029 -19.935 -15.595 1.00 66.44 106 GLY A C 1
ATOM 893 O O . GLY A 1 106 ? 4.626 -20.501 -16.611 1.00 66.44 106 GLY A O 1
ATOM 894 N N . ILE A 1 107 ? 6.236 -19.373 -15.511 1.00 65.38 107 ILE A N 1
ATOM 895 C CA . ILE A 1 107 ? 7.254 -19.418 -16.562 1.00 65.38 107 ILE A CA 1
ATOM 896 C C . ILE A 1 107 ? 7.954 -20.782 -16.445 1.00 65.38 107 ILE A C 1
ATOM 898 O O . ILE A 1 107 ? 8.486 -21.113 -15.386 1.00 65.38 107 ILE A O 1
ATOM 902 N N . ARG A 1 108 ? 7.863 -21.603 -17.499 1.00 57.84 108 ARG A N 1
ATOM 903 C CA . ARG A 1 108 ? 8.493 -22.932 -17.605 1.00 57.84 108 ARG A CA 1
ATOM 904 C C . ARG A 1 108 ? 9.810 -22.866 -18.355 1.00 57.84 108 ARG A C 1
ATOM 906 O O . ARG A 1 108 ? 9.857 -22.106 -19.346 1.00 57.84 108 ARG A O 1
#

Secondary structure (DSSP, 8-state):
-EEEEEEEE-TTSEEEEEEEEEEEETTTTEEEEEEEEEEEEETT-S-PEEGGGGTTTSHHHHHS-HHHHHHHHHHHHHHHH-HHHHHHHHHHHHHHHTT-HHHHTT--

Sequence (108 aa):
MRVEALKYRSEQNLDIIIFVDFNVMSEEHTKRWNIAEIAYKKLLVNKYNFLSDTYRDEDDYFQMGPEERTAYVLNKQIEFVGEEKLREALMAAWNMIKPDPDRVLGIR

Nearest PDB structures (foldseek):
  7khr-assembly1_s  TM=6.841E-01  e=2.416E+00  Bos taurus
  7uzi-assembly1_c  TM=6.812E-01  e=2.570E+00  Rattus norvegicus
  9brr-assembly1_c  TM=5.872E-01  e=2.910E+00  Mus musculus
  6wm3-assembly1_U  TM=6.723E-01  e=4.491E+00  Homo sapiens

Organism: NCBI:txid358743

pLDDT: mean 87.65, std 11.04, range [57.84, 98.44]

Solvent-accessible surface area (backbone atoms only — not comparable to full-atom values): 6271 Å² total; per-residue (Å²): 89,77,43,86,30,37,74,49,73,45,98,86,52,30,42,38,36,37,29,33,32,46,45,72,42,87,91,74,70,48,76,44,76,43,86,65,51,42,36,37,24,50,86,89,46,99,53,75,45,54,56,61,74,76,50,65,81,40,73,66,54,73,71,44,52,76,68,56,41,52,51,51,52,51,49,54,50,33,75,72,64,34,61,68,52,53,52,51,23,54,52,41,40,45,66,72,40,66,85,46,54,47,67,74,70,68,59,128

Foldseek 3Di:
DKDQQDWDQDPVRKTKTWMKDWDQDPPPRDTDIDGDWMWIDHPPDPDIDILCVVPVPDPVLVVDDPVRNVVVVVVSVCVPPNPVVRVSSSVSVCVVCVVPVCVVVVND

Mean predicted aligned error: 5.68 Å